Protein AF-A0A349XQ73-F1 (afdb_monomer_lite)

Sequence (91 aa):
FQFITLAGFHQLNYGMFELARGYRDRQMAAYSELQEAEFAAEANGYTATKHQREVGTGYFDAVSLAISGGASSTTAMKESTEHDQFRPAAE

Structure (mmCIF, N/CA/C/O backbone):
data_AF-A0A349XQ73-F1
#
_entry.id   AF-A0A349XQ73-F1
#
loop_
_atom_site.group_PDB
_atom_site.id
_atom_site.type_symbol
_atom_site.label_atom_id
_atom_site.label_alt_id
_atom_site.label_comp_id
_atom_site.label_asym_id
_atom_site.label_entity_id
_atom_site.label_seq_id
_atom_site.pdbx_PDB_ins_code
_atom_site.Cartn_x
_atom_site.Cartn_y
_atom_site.Cartn_z
_atom_site.occupancy
_atom_site.B_iso_or_equiv
_atom_site.auth_seq_id
_atom_site.auth_comp_id
_atom_site.auth_asym_id
_atom_site.auth_atom_id
_atom_site.pdbx_PDB_model_num
ATOM 1 N N . PHE A 1 1 ? 28.438 -6.763 11.383 1.00 87.88 1 PHE A N 1
ATOM 2 C CA . PHE A 1 1 ? 27.218 -6.129 10.850 1.00 87.88 1 PHE A CA 1
ATOM 3 C C . PHE A 1 1 ? 27.512 -5.679 9.428 1.00 87.88 1 PHE A C 1
ATOM 5 O O . PHE A 1 1 ? 28.535 -5.037 9.229 1.00 87.88 1 PHE A O 1
ATOM 12 N N . GLN A 1 2 ? 26.696 -6.076 8.454 1.00 96.75 2 GLN A N 1
ATOM 13 C CA . GLN A 1 2 ? 26.812 -5.658 7.052 1.00 96.75 2 GLN A CA 1
ATOM 14 C C . GLN A 1 2 ? 25.443 -5.140 6.604 1.00 96.75 2 GLN A C 1
ATOM 16 O O . GLN A 1 2 ? 24.427 -5.702 7.008 1.00 96.75 2 GLN A O 1
ATOM 21 N N . PHE A 1 3 ? 25.415 -4.070 5.813 1.00 98.19 3 PHE A N 1
ATOM 22 C CA . PHE A 1 3 ? 24.184 -3.437 5.344 1.00 98.19 3 PHE A CA 1
ATOM 23 C C . PHE A 1 3 ? 24.424 -2.728 4.011 1.00 98.19 3 PHE A C 1
ATOM 25 O O . PHE A 1 3 ? 25.532 -2.274 3.728 1.00 98.19 3 PHE A O 1
ATOM 32 N N . ILE A 1 4 ? 23.374 -2.622 3.200 1.00 98.31 4 ILE A N 1
ATOM 33 C CA . ILE A 1 4 ? 23.399 -1.892 1.932 1.00 98.31 4 ILE A CA 1
ATOM 34 C C . ILE A 1 4 ? 22.842 -0.495 2.201 1.00 98.31 4 ILE A C 1
ATOM 36 O O . ILE A 1 4 ? 21.646 -0.335 2.430 1.00 98.31 4 ILE A O 1
ATOM 40 N N . THR A 1 5 ? 23.706 0.517 2.179 1.00 98.12 5 THR A N 1
ATOM 41 C CA . THR A 1 5 ? 23.358 1.906 2.533 1.00 98.12 5 THR A CA 1
ATOM 42 C C . THR A 1 5 ? 22.232 2.481 1.677 1.00 98.12 5 THR A C 1
ATOM 44 O O . THR A 1 5 ? 21.356 3.164 2.196 1.00 98.12 5 THR A O 1
ATOM 47 N N . LEU A 1 6 ? 22.248 2.206 0.370 1.00 98.44 6 LEU A N 1
ATOM 48 C CA . LEU A 1 6 ? 21.367 2.854 -0.608 1.00 98.44 6 LEU A CA 1
ATOM 49 C C . LEU A 1 6 ? 20.283 1.930 -1.183 1.00 98.44 6 LEU A C 1
ATOM 51 O O . LEU A 1 6 ? 19.690 2.261 -2.208 1.00 98.44 6 LEU A O 1
ATOM 55 N N . ALA A 1 7 ? 19.989 0.792 -0.542 1.00 98.69 7 ALA A N 1
ATOM 56 C CA . ALA A 1 7 ? 18.998 -0.165 -1.051 1.00 98.69 7 ALA A CA 1
ATOM 57 C C . ALA A 1 7 ? 17.626 0.487 -1.301 1.00 98.69 7 ALA A C 1
ATOM 59 O O . ALA A 1 7 ? 17.054 0.333 -2.379 1.00 98.69 7 ALA A O 1
ATOM 60 N N . GLY A 1 8 ? 17.141 1.289 -0.346 1.00 98.50 8 GLY A N 1
ATOM 61 C CA . GLY A 1 8 ? 15.873 2.010 -0.487 1.00 98.50 8 GLY A CA 1
ATOM 62 C C . GLY A 1 8 ? 15.880 3.031 -1.630 1.00 98.50 8 GLY A C 1
ATOM 63 O O . GLY A 1 8 ? 14.912 3.108 -2.380 1.00 98.50 8 GLY A O 1
ATOM 64 N N . PHE A 1 9 ? 16.985 3.767 -1.819 1.00 98.75 9 PHE A N 1
ATOM 65 C CA . PHE A 1 9 ? 17.113 4.735 -2.914 1.00 98.75 9 PHE A CA 1
ATOM 66 C C . PHE A 1 9 ? 17.040 4.043 -4.279 1.00 98.75 9 PHE A C 1
ATOM 68 O O . PHE A 1 9 ? 16.282 4.479 -5.145 1.00 98.75 9 PHE A O 1
ATOM 75 N N . HIS A 1 10 ? 17.789 2.952 -4.465 1.00 98.81 10 HIS A N 1
ATOM 76 C CA . HIS A 1 10 ? 17.795 2.223 -5.731 1.00 98.81 10 HIS A CA 1
ATOM 77 C C . HIS A 1 10 ? 16.440 1.573 -6.033 1.00 98.81 10 HIS A C 1
ATOM 79 O O . HIS A 1 10 ? 15.941 1.751 -7.142 1.00 98.81 10 HIS A O 1
ATOM 85 N N . GLN A 1 11 ? 15.813 0.894 -5.064 1.00 98.81 11 GLN A N 1
ATOM 86 C CA . GLN A 1 11 ? 14.524 0.226 -5.276 1.00 98.81 11 GLN A CA 1
ATOM 87 C C . GLN A 1 11 ? 13.402 1.222 -5.596 1.00 98.81 11 GLN A C 1
ATOM 89 O O . GLN A 1 11 ? 12.647 1.007 -6.544 1.00 98.81 11 GLN A O 1
ATOM 94 N N . LEU A 1 12 ? 13.310 2.322 -4.839 1.00 98.75 12 LEU A N 1
ATOM 95 C CA . LEU A 1 12 ? 12.270 3.334 -5.032 1.00 98.75 12 LEU A CA 1
ATOM 96 C C . LEU A 1 12 ? 12.393 4.002 -6.406 1.00 98.75 12 LEU A C 1
ATOM 98 O O . LEU A 1 12 ? 11.411 4.077 -7.143 1.00 98.75 12 LEU A O 1
ATOM 102 N N . ASN A 1 13 ? 13.595 4.464 -6.768 1.00 98.81 13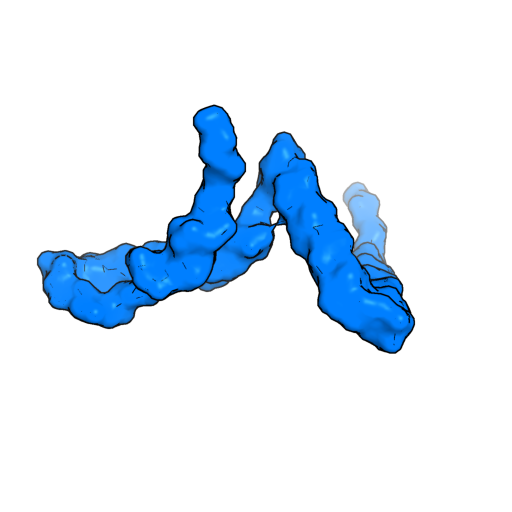 ASN A N 1
ATOM 103 C CA . ASN A 1 13 ? 13.796 5.184 -8.027 1.00 98.81 13 ASN A CA 1
ATOM 104 C C . ASN A 1 13 ? 13.667 4.263 -9.241 1.00 98.81 13 ASN A C 1
ATOM 106 O O . ASN A 1 13 ? 13.000 4.625 -10.207 1.00 98.81 13 ASN A O 1
ATOM 110 N N . TYR A 1 14 ? 14.282 3.078 -9.201 1.00 98.88 14 TYR A N 1
ATOM 111 C CA . TYR A 1 14 ? 14.238 2.151 -10.329 1.00 98.88 14 TYR A CA 1
ATOM 112 C C . TYR A 1 14 ? 12.823 1.611 -10.563 1.00 98.88 14 TYR A C 1
ATOM 114 O O . TYR A 1 14 ? 12.336 1.670 -11.690 1.00 98.88 14 TYR A O 1
ATOM 122 N N . GLY A 1 15 ? 12.132 1.168 -9.504 1.00 98.75 15 GLY A N 1
ATOM 123 C CA . GLY A 1 15 ? 10.763 0.660 -9.613 1.00 98.75 15 GLY A CA 1
ATOM 124 C C . GLY A 1 15 ? 9.797 1.699 -10.185 1.00 98.75 15 GLY A C 1
ATOM 125 O O . GLY A 1 15 ? 9.050 1.404 -11.116 1.00 98.75 15 GLY A O 1
ATOM 126 N N . MET A 1 16 ? 9.863 2.944 -9.699 1.00 98.88 16 MET A N 1
ATOM 127 C CA . MET A 1 16 ? 9.016 4.023 -10.213 1.00 98.88 16 MET A CA 1
ATOM 128 C C . MET A 1 16 ? 9.380 4.423 -11.650 1.00 98.88 16 MET A C 1
ATOM 130 O O . MET A 1 16 ? 8.486 4.703 -12.446 1.00 98.88 16 MET A O 1
ATOM 134 N N . PHE A 1 17 ? 10.669 4.434 -12.011 1.00 98.88 17 PHE A N 1
ATOM 135 C CA . PHE A 1 17 ? 11.098 4.725 -13.382 1.00 98.88 17 PHE A CA 1
ATOM 136 C C . PHE A 1 17 ? 10.551 3.692 -14.373 1.00 98.88 17 PHE A C 1
ATOM 138 O O . PHE A 1 17 ? 10.003 4.068 -15.409 1.00 98.88 17 PHE A O 1
ATOM 145 N N . GLU A 1 18 ? 10.658 2.404 -14.044 1.00 98.88 18 GLU A N 1
ATOM 146 C CA . GLU A 1 18 ? 10.142 1.317 -14.878 1.00 98.88 18 GLU A CA 1
ATOM 147 C C . GLU A 1 18 ? 8.615 1.365 -14.996 1.00 98.88 18 GLU A C 1
ATOM 149 O O . GLU A 1 18 ? 8.091 1.273 -16.110 1.00 98.88 18 GLU A O 1
ATOM 154 N N . LEU A 1 19 ? 7.907 1.616 -13.888 1.00 98.81 19 LEU A N 1
ATOM 155 C CA . LEU A 1 19 ? 6.457 1.807 -13.900 1.00 98.81 19 LEU A CA 1
ATOM 156 C C . LEU A 1 19 ? 6.055 3.003 -14.772 1.00 98.81 19 LEU A C 1
ATOM 158 O O . LEU A 1 19 ? 5.203 2.861 -15.644 1.00 98.81 19 LEU A O 1
ATOM 162 N N . ALA A 1 20 ? 6.683 4.169 -14.597 1.00 98.88 20 ALA A N 1
ATOM 163 C CA . ALA A 1 20 ? 6.382 5.369 -15.380 1.00 98.88 20 ALA A CA 1
ATOM 164 C C . ALA A 1 20 ? 6.688 5.178 -16.874 1.00 98.88 20 ALA A C 1
ATOM 166 O O . ALA A 1 20 ? 5.925 5.628 -17.732 1.00 98.88 20 ALA A O 1
ATOM 167 N N . ARG A 1 21 ? 7.783 4.478 -17.195 1.00 98.81 21 ARG A N 1
ATOM 168 C CA . ARG A 1 21 ? 8.152 4.115 -18.567 1.00 98.81 21 ARG A CA 1
ATOM 169 C C . ARG A 1 21 ? 7.094 3.212 -19.200 1.00 98.81 21 ARG A C 1
ATOM 171 O O . ARG A 1 21 ? 6.623 3.523 -20.289 1.00 98.81 21 ARG A O 1
ATOM 178 N N . GLY A 1 22 ? 6.690 2.147 -18.508 1.00 98.81 22 GLY A N 1
ATOM 179 C CA . GLY A 1 22 ? 5.630 1.250 -18.968 1.00 98.81 22 GLY A CA 1
ATOM 180 C C . GLY A 1 22 ? 4.282 1.959 -19.095 1.00 98.81 22 GLY A C 1
ATOM 181 O O . GLY A 1 22 ? 3.581 1.773 -20.087 1.00 98.81 22 GLY A O 1
ATOM 182 N N . TYR A 1 23 ? 3.944 2.823 -18.139 1.00 98.75 23 TYR A N 1
ATOM 183 C CA . TYR A 1 23 ? 2.690 3.572 -18.126 1.00 98.75 23 TYR A CA 1
ATOM 184 C C . TYR A 1 23 ? 2.607 4.590 -19.270 1.00 98.75 23 TYR A C 1
ATOM 186 O O . TYR A 1 23 ? 1.558 4.726 -19.898 1.00 98.75 23 TYR A O 1
ATOM 194 N N . ARG A 1 24 ? 3.714 5.260 -19.616 1.00 98.69 24 ARG A N 1
ATOM 195 C CA . ARG A 1 24 ? 3.782 6.104 -20.819 1.00 98.69 24 ARG A CA 1
ATOM 196 C C . ARG A 1 24 ? 3.394 5.312 -22.072 1.00 98.69 24 ARG A C 1
ATOM 198 O O . ARG A 1 24 ? 2.627 5.818 -22.886 1.00 98.69 24 ARG A O 1
ATOM 205 N N . ASP A 1 25 ? 3.895 4.085 -22.205 1.00 98.75 25 ASP A N 1
ATOM 206 C CA . ASP A 1 25 ? 3.764 3.293 -23.432 1.00 98.75 25 ASP A CA 1
ATOM 207 C C . ASP A 1 25 ? 2.437 2.515 -23.508 1.00 98.75 25 ASP A C 1
ATOM 209 O O . ASP A 1 25 ? 1.843 2.418 -24.580 1.00 98.75 25 ASP A O 1
ATOM 213 N N . ARG A 1 26 ? 1.961 1.962 -22.383 1.00 98.75 26 ARG A N 1
ATOM 214 C CA . ARG A 1 26 ? 0.838 1.000 -22.320 1.00 98.75 26 ARG A CA 1
ATOM 215 C C . ARG A 1 26 ? -0.201 1.312 -21.234 1.00 98.75 26 ARG A C 1
ATOM 217 O O . ARG A 1 26 ? -1.103 0.511 -20.992 1.00 98.75 26 ARG A O 1
ATOM 224 N N . GLN A 1 27 ? -0.068 2.461 -20.571 1.00 98.62 27 GLN A N 1
ATOM 225 C CA . GLN A 1 27 ? -1.014 2.996 -19.590 1.00 98.62 27 GLN A CA 1
ATOM 226 C C . GLN A 1 27 ? -1.411 1.945 -18.541 1.00 98.62 27 GLN A C 1
ATOM 228 O O . GLN A 1 27 ? -0.544 1.360 -17.888 1.00 98.62 27 GLN A O 1
ATOM 233 N N . MET A 1 28 ? -2.711 1.681 -18.388 1.00 98.62 28 MET A N 1
ATOM 234 C CA . MET A 1 28 ? -3.242 0.781 -17.365 1.00 98.62 28 MET A CA 1
ATOM 235 C C . MET A 1 28 ? -2.738 -0.656 -17.480 1.00 98.62 28 MET A C 1
ATOM 237 O O . MET A 1 28 ? -2.692 -1.332 -16.460 1.00 98.62 28 MET A O 1
ATOM 241 N N . ALA A 1 29 ? -2.300 -1.122 -18.656 1.00 98.69 29 ALA A N 1
ATOM 242 C CA . ALA A 1 29 ? -1.719 -2.459 -18.770 1.00 98.69 29 ALA A CA 1
ATOM 243 C C . ALA A 1 29 ? -0.432 -2.590 -17.935 1.00 98.69 29 ALA A C 1
ATOM 245 O O . ALA A 1 29 ? -0.238 -3.598 -17.266 1.00 98.69 29 ALA A O 1
ATOM 246 N N . ALA A 1 30 ? 0.408 -1.548 -17.900 1.00 98.81 30 ALA A N 1
ATOM 247 C CA . ALA A 1 30 ? 1.621 -1.548 -17.083 1.00 98.81 30 ALA A CA 1
ATOM 248 C C . ALA A 1 30 ? 1.315 -1.505 -15.576 1.00 98.81 30 ALA A C 1
ATOM 250 O O . ALA A 1 30 ? 2.024 -2.114 -14.783 1.00 98.81 30 ALA A O 1
ATOM 251 N N . TYR A 1 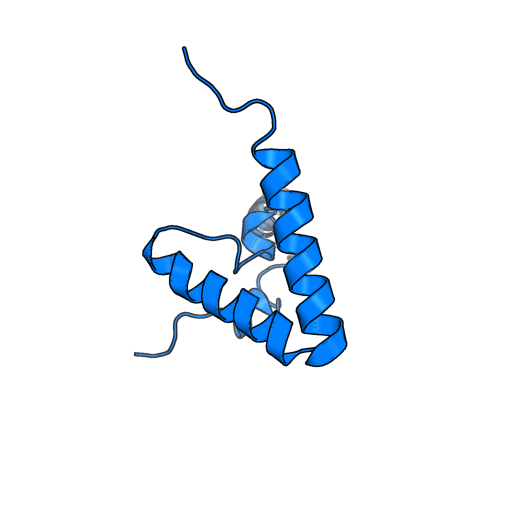31 ? 0.251 -0.803 -15.173 1.00 98.69 31 TYR A N 1
ATOM 252 C CA . TYR A 1 31 ? -0.177 -0.793 -13.772 1.00 98.69 31 TYR A CA 1
ATOM 253 C C . TYR A 1 31 ? -0.826 -2.123 -13.362 1.00 98.69 31 TYR A C 1
ATOM 255 O O . TYR A 1 31 ? -0.560 -2.625 -12.276 1.00 98.69 31 TYR A O 1
ATOM 263 N N . SER A 1 32 ? -1.624 -2.731 -14.244 1.00 98.62 32 SER A N 1
ATOM 264 C CA . SER A 1 32 ? -2.224 -4.048 -14.004 1.00 98.62 32 SER A CA 1
ATOM 265 C C . SER A 1 32 ? -1.154 -5.122 -13.812 1.00 98.62 32 SER A C 1
ATOM 267 O O . SER A 1 32 ? -1.304 -5.959 -12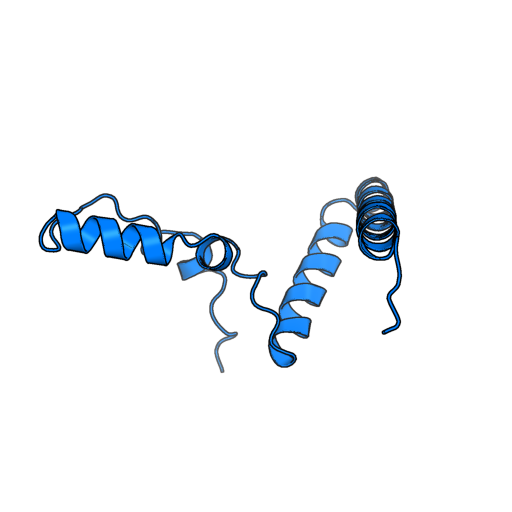.939 1.00 98.62 32 SER A O 1
ATOM 269 N N . GLU A 1 33 ? -0.048 -5.078 -14.562 1.00 98.75 33 GLU A N 1
ATOM 270 C CA . GLU A 1 33 ? 1.091 -5.984 -14.350 1.00 98.75 33 GLU A CA 1
ATOM 271 C C . GLU A 1 33 ? 1.701 -5.853 -12.948 1.00 98.75 33 GLU A C 1
ATOM 273 O O . GLU A 1 33 ? 2.048 -6.863 -12.337 1.00 98.75 33 GLU A O 1
ATOM 278 N N . LEU A 1 34 ? 1.812 -4.626 -12.422 1.00 98.75 34 LEU A N 1
ATOM 279 C CA . LEU A 1 34 ? 2.247 -4.396 -11.043 1.00 98.75 34 LEU 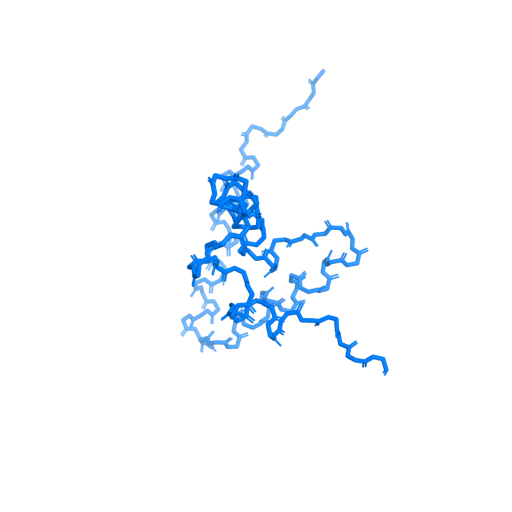A CA 1
ATOM 280 C C . LEU A 1 34 ? 1.246 -4.996 -10.047 1.00 98.75 34 LEU A C 1
ATOM 282 O O . LEU A 1 34 ? 1.659 -5.720 -9.149 1.00 98.75 34 LEU A O 1
ATOM 286 N N . GLN A 1 35 ? -0.050 -4.746 -10.235 1.00 98.62 35 GLN A N 1
ATOM 287 C CA . GLN A 1 35 ? -1.095 -5.260 -9.348 1.00 98.62 35 GLN A CA 1
ATOM 288 C C . GLN A 1 35 ? -1.169 -6.800 -9.353 1.00 98.62 35 GLN A C 1
ATOM 290 O O . GLN A 1 35 ? -1.290 -7.418 -8.299 1.00 98.62 35 GLN A O 1
ATOM 295 N N . GLU A 1 36 ? -1.030 -7.443 -10.515 1.00 98.44 36 GLU A N 1
ATOM 296 C CA . GLU A 1 36 ? -0.953 -8.908 -10.619 1.00 98.44 36 GLU A CA 1
ATOM 297 C C . GLU A 1 36 ? 0.291 -9.463 -9.912 1.00 98.44 36 GLU A C 1
ATOM 299 O O . GLU A 1 36 ? 0.229 -10.500 -9.250 1.00 98.44 36 GLU A O 1
ATOM 304 N N . ALA A 1 37 ? 1.423 -8.756 -9.992 1.00 98.56 37 ALA A N 1
ATOM 305 C CA . ALA A 1 37 ? 2.616 -9.125 -9.240 1.00 98.56 37 ALA A CA 1
ATOM 306 C C . ALA A 1 37 ? 2.410 -8.988 -7.718 1.00 98.56 37 ALA A C 1
ATOM 308 O O . ALA A 1 37 ? 2.898 -9.836 -6.968 1.00 98.56 37 ALA A O 1
ATOM 309 N N . GLU A 1 38 ? 1.670 -7.973 -7.254 1.00 98.62 38 GLU A N 1
ATOM 310 C CA . GLU A 1 38 ? 1.282 -7.820 -5.844 1.00 98.62 38 GLU A CA 1
ATOM 311 C C . GLU A 1 38 ? 0.386 -8.977 -5.376 1.00 98.62 38 GLU A C 1
ATOM 313 O O . GLU A 1 38 ? 0.670 -9.582 -4.339 1.00 98.62 38 GLU A O 1
ATOM 318 N N . PHE A 1 39 ? -0.628 -9.359 -6.163 1.00 98.06 39 PHE A N 1
ATOM 319 C CA . PHE A 1 39 ? -1.458 -10.534 -5.873 1.00 98.06 39 PHE A CA 1
ATOM 320 C C . PHE A 1 39 ? -0.633 -11.825 -5.822 1.00 98.06 39 PHE A C 1
ATOM 322 O O . PHE A 1 39 ? -0.754 -12.604 -4.876 1.00 98.06 39 PHE A O 1
ATOM 329 N N . ALA A 1 40 ? 0.256 -12.044 -6.793 1.00 97.44 40 ALA A N 1
ATOM 330 C CA . ALA A 1 40 ? 1.127 -13.218 -6.815 1.00 97.44 40 ALA A CA 1
ATOM 331 C C . ALA A 1 40 ? 2.081 -13.267 -5.605 1.00 97.44 40 ALA A C 1
ATOM 333 O O . ALA A 1 40 ? 2.422 -14.348 -5.116 1.00 97.44 40 ALA A O 1
ATOM 334 N N . ALA A 1 41 ? 2.500 -12.108 -5.091 1.00 98.19 41 ALA A N 1
ATOM 335 C CA . ALA A 1 41 ? 3.347 -12.011 -3.910 1.00 98.19 41 ALA A CA 1
ATOM 336 C C . ALA A 1 41 ? 2.605 -12.310 -2.592 1.00 98.19 41 ALA A C 1
ATOM 338 O O . ALA A 1 41 ? 3.273 -12.602 -1.595 1.00 98.19 41 ALA A O 1
ATOM 339 N N . GLU A 1 42 ? 1.262 -12.306 -2.563 1.00 97.75 42 GLU A N 1
ATOM 340 C CA . GLU A 1 42 ? 0.486 -12.644 -1.356 1.00 97.75 42 GLU A CA 1
ATOM 341 C C . GLU A 1 42 ? 0.800 -14.065 -0.855 1.00 97.75 42 GLU A C 1
ATOM 343 O O . GLU A 1 42 ? 0.908 -14.286 0.352 1.00 97.75 42 GLU A O 1
ATOM 348 N N . ALA A 1 43 ? 1.080 -15.011 -1.763 1.00 96.69 43 ALA A N 1
ATOM 349 C CA . ALA A 1 43 ? 1.509 -16.371 -1.415 1.00 96.69 43 ALA A CA 1
ATOM 350 C C . ALA A 1 43 ? 2.835 -16.414 -0.623 1.00 96.69 43 ALA A C 1
ATOM 352 O O . ALA A 1 43 ? 3.105 -17.382 0.087 1.00 96.69 43 ALA A O 1
ATOM 353 N N . ASN A 1 44 ? 3.644 -15.354 -0.714 1.00 97.69 44 ASN A N 1
ATOM 354 C CA . ASN A 1 44 ? 4.899 -15.187 0.020 1.00 97.69 44 ASN A CA 1
ATOM 355 C C . ASN A 1 44 ? 4.750 -14.288 1.262 1.00 97.69 44 ASN A C 1
ATOM 357 O O . ASN A 1 44 ? 5.749 -13.934 1.887 1.00 97.69 44 ASN A O 1
ATOM 361 N N . GLY A 1 45 ? 3.521 -13.903 1.621 1.00 97.06 45 GLY A N 1
ATOM 362 C CA . GLY A 1 45 ? 3.225 -13.071 2.786 1.00 97.06 45 GLY A CA 1
ATOM 363 C C . GLY A 1 45 ? 3.186 -11.563 2.521 1.00 97.06 45 GLY A C 1
ATOM 364 O O . GLY A 1 45 ? 3.164 -10.798 3.483 1.00 97.06 45 GLY A O 1
ATOM 365 N N . TYR A 1 46 ? 3.174 -11.112 1.260 1.00 98.25 46 TYR A N 1
ATOM 366 C CA . TYR A 1 46 ? 2.890 -9.707 0.942 1.00 98.25 46 TYR A CA 1
ATOM 367 C C . TYR A 1 46 ? 1.422 -9.370 1.246 1.00 98.25 46 TYR A C 1
ATOM 369 O O . TYR A 1 46 ? 0.536 -10.171 0.964 1.00 98.25 46 TYR A O 1
ATOM 377 N N . THR A 1 47 ? 1.145 -8.200 1.827 1.00 98.06 47 THR A N 1
ATOM 378 C CA . THR A 1 47 ? -0.223 -7.830 2.251 1.00 98.06 47 THR A CA 1
ATOM 379 C C . THR A 1 47 ? -0.716 -6.494 1.714 1.00 98.06 47 THR A C 1
ATOM 381 O O . THR A 1 47 ? -1.918 -6.230 1.767 1.00 98.06 47 THR A O 1
ATOM 384 N N . ALA A 1 48 ? 0.177 -5.661 1.176 1.00 98.44 48 ALA A N 1
ATOM 385 C CA . ALA A 1 48 ? -0.141 -4.273 0.863 1.00 98.44 48 ALA A CA 1
ATOM 386 C C . ALA A 1 48 ? -1.010 -4.086 -0.393 1.00 98.44 48 ALA A C 1
ATOM 388 O O . ALA A 1 48 ? -1.499 -2.980 -0.612 1.00 98.44 48 ALA A O 1
ATOM 389 N N . THR A 1 49 ? -1.312 -5.156 -1.142 1.00 98.19 49 THR A N 1
ATOM 390 C CA . THR A 1 49 ? -2.369 -5.150 -2.170 1.00 98.19 49 THR A CA 1
ATOM 391 C C . THR A 1 49 ? -3.701 -4.662 -1.584 1.00 98.19 49 THR A C 1
ATOM 393 O O . THR A 1 49 ? -4.440 -3.915 -2.223 1.00 98.19 49 THR A O 1
ATOM 396 N N . LYS A 1 50 ? -3.972 -5.028 -0.320 1.00 98.12 50 LYS A N 1
ATOM 397 C CA . LYS A 1 50 ? -5.091 -4.542 0.504 1.00 98.12 50 LYS A CA 1
ATOM 398 C C . LYS A 1 50 ? -4.644 -3.311 1.299 1.00 98.12 50 LYS A C 1
ATOM 400 O O . LYS A 1 50 ? -4.417 -3.358 2.512 1.00 98.12 50 LYS A O 1
ATOM 405 N N . HIS A 1 51 ? -4.430 -2.220 0.572 1.00 98.38 51 HIS A N 1
ATOM 406 C CA . HIS A 1 51 ? -3.793 -1.010 1.079 1.00 98.38 51 HIS A CA 1
ATOM 407 C C . HIS A 1 51 ? -4.609 -0.272 2.154 1.00 98.38 51 HIS A C 1
ATOM 409 O O . HIS A 1 51 ? -3.998 0.379 2.998 1.00 98.38 51 HIS A O 1
ATOM 415 N N . GLN A 1 52 ? -5.945 -0.380 2.191 1.00 98.44 52 GLN A N 1
ATOM 416 C CA . GLN A 1 52 ? -6.774 0.217 3.252 1.00 98.44 52 GLN A CA 1
ATOM 417 C C . GLN A 1 52 ? -6.484 -0.458 4.596 1.00 98.44 52 GLN A C 1
ATOM 419 O O . GLN A 1 52 ? -6.208 0.209 5.597 1.00 98.44 52 GLN A O 1
ATOM 424 N N . ARG A 1 53 ? -6.474 -1.795 4.629 1.00 97.94 53 ARG A N 1
ATOM 425 C CA . ARG A 1 53 ? -6.029 -2.548 5.807 1.00 97.94 53 ARG A CA 1
ATOM 426 C C . ARG A 1 53 ? -4.589 -2.198 6.182 1.00 97.94 53 ARG A C 1
ATOM 428 O O . ARG A 1 53 ? -4.321 -1.998 7.365 1.00 97.94 53 ARG A O 1
ATOM 435 N N . GLU A 1 54 ? -3.683 -2.150 5.207 1.00 98.50 54 GLU A N 1
ATOM 436 C CA . GLU A 1 54 ? -2.247 -1.950 5.441 1.00 98.50 54 GLU A CA 1
ATOM 437 C C . GLU A 1 54 ? -1.948 -0.625 6.161 1.00 98.50 54 GLU A C 1
ATOM 439 O O . GLU A 1 54 ? -1.111 -0.581 7.061 1.00 98.50 54 GLU A O 1
ATOM 444 N N . VAL A 1 55 ? -2.687 0.442 5.833 1.00 98.44 55 VAL A N 1
ATOM 445 C CA . VAL A 1 55 ? -2.556 1.754 6.496 1.00 98.44 55 VAL A CA 1
ATOM 446 C C . VAL A 1 55 ? -3.388 1.888 7.777 1.00 98.44 55 VAL A C 1
ATOM 448 O O . VAL A 1 55 ? -3.421 2.954 8.391 1.00 98.44 55 VAL A O 1
ATOM 451 N N . GLY A 1 56 ? -4.036 0.809 8.221 1.00 98.44 56 GLY A N 1
ATOM 452 C CA . GLY A 1 56 ? -4.713 0.744 9.512 1.00 98.44 56 GLY A CA 1
ATOM 453 C C . GLY A 1 56 ? -6.168 1.211 9.512 1.00 98.44 56 GLY A C 1
ATOM 454 O O . GLY A 1 56 ? -6.700 1.471 10.591 1.00 98.44 56 GLY A O 1
ATOM 455 N N . THR A 1 57 ? -6.855 1.279 8.368 1.00 98.56 57 THR A N 1
ATOM 456 C CA . THR A 1 57 ? -8.271 1.696 8.324 1.00 98.56 57 THR A CA 1
ATOM 457 C C . THR A 1 57 ? -9.141 0.850 9.267 1.00 98.56 57 THR A C 1
ATOM 459 O O . THR A 1 57 ? -9.882 1.393 10.083 1.00 98.56 57 THR A O 1
ATOM 462 N N . GLY A 1 58 ? -8.961 -0.477 9.279 1.00 98.12 58 GLY A N 1
ATOM 463 C CA . GLY A 1 58 ? -9.671 -1.364 10.213 1.00 98.12 58 GLY A CA 1
ATOM 464 C C . GLY A 1 58 ? -9.326 -1.138 11.695 1.00 98.12 58 GLY A C 1
ATOM 465 O O . GLY A 1 58 ? -10.175 -1.332 12.565 1.00 98.12 58 GLY A O 1
ATOM 466 N N . TYR A 1 59 ? -8.107 -0.683 11.999 1.00 98.75 59 TYR A N 1
ATOM 467 C CA . TYR A 1 59 ? -7.727 -0.307 13.364 1.00 98.75 59 TYR A CA 1
ATOM 468 C C . TYR A 1 59 ? -8.500 0.937 13.818 1.00 98.75 59 TYR A C 1
ATOM 470 O O . TYR A 1 59 ? -9.068 0.951 14.910 1.00 98.75 59 TYR A O 1
ATOM 478 N N . PHE A 1 60 ? -8.585 1.963 12.969 1.00 98.75 60 PHE A N 1
ATOM 479 C CA . PHE A 1 60 ? -9.331 3.180 13.294 1.00 98.75 60 PHE A CA 1
ATOM 480 C C . PHE A 1 60 ? -10.854 2.976 13.298 1.00 98.75 60 PHE A C 1
ATOM 482 O O . PHE A 1 60 ? -11.547 3.627 14.086 1.00 98.75 60 PHE A O 1
ATOM 489 N N . ASP A 1 61 ? -11.379 2.018 12.532 1.00 98.62 61 ASP A N 1
ATOM 490 C CA . ASP A 1 61 ? -12.765 1.562 12.682 1.00 98.62 61 ASP A CA 1
ATOM 491 C C . ASP A 1 61 ? -13.007 0.939 14.064 1.00 98.62 61 ASP A C 1
ATOM 493 O O . ASP A 1 61 ? -13.990 1.273 14.726 1.00 98.62 61 ASP A O 1
ATOM 497 N N . ALA A 1 62 ? -12.092 0.094 14.554 1.00 98.62 62 ALA A N 1
ATOM 498 C CA . ALA A 1 62 ? -12.205 -0.496 15.889 1.00 98.62 62 ALA A CA 1
ATOM 499 C C . ALA A 1 62 ? -12.156 0.569 16.999 1.00 98.62 62 ALA A C 1
ATOM 501 O O . ALA A 1 62 ? -12.932 0.501 17.953 1.00 98.62 62 ALA A O 1
ATOM 502 N N . VAL A 1 63 ? -11.303 1.590 16.851 1.00 98.69 63 VAL A N 1
ATOM 503 C CA . VAL A 1 63 ? -11.277 2.757 17.749 1.00 98.69 63 VAL A CA 1
ATOM 504 C C . VAL A 1 63 ? -12.617 3.500 17.718 1.00 98.69 63 VAL A C 1
ATOM 506 O O . VAL A 1 63 ? -13.188 3.784 18.770 1.00 98.69 63 VAL A O 1
ATOM 509 N N . SER A 1 64 ? -13.159 3.767 16.528 1.00 98.69 64 SER A N 1
ATOM 510 C CA . SER A 1 64 ? -14.451 4.450 16.356 1.00 98.69 64 SER A CA 1
ATOM 511 C C . SER A 1 64 ? -15.605 3.674 16.997 1.00 98.69 64 SER A C 1
ATOM 513 O O . SER A 1 64 ? -16.475 4.255 17.655 1.00 98.69 64 SER A O 1
ATOM 515 N N . LEU A 1 65 ? -15.605 2.348 16.859 1.00 98.56 65 LEU A N 1
ATOM 516 C CA . LEU A 1 65 ? -16.594 1.473 17.485 1.00 98.56 65 LEU A CA 1
ATOM 517 C C . LEU A 1 65 ? -16.441 1.441 19.009 1.00 98.56 65 LEU A C 1
ATOM 519 O O . LEU A 1 65 ? -17.446 1.536 19.709 1.00 98.56 65 LEU A O 1
ATOM 523 N N . ALA A 1 66 ? -15.215 1.386 19.535 1.00 98.62 66 ALA A N 1
ATOM 524 C CA . ALA A 1 66 ? -14.974 1.438 20.976 1.00 98.62 66 ALA A CA 1
ATOM 525 C C . ALA A 1 66 ? -15.483 2.751 21.600 1.00 98.62 66 ALA A C 1
ATOM 527 O O . ALA A 1 66 ? -16.146 2.721 22.634 1.00 98.62 66 ALA A O 1
ATOM 528 N N . ILE A 1 67 ? -15.233 3.895 20.948 1.00 98.50 67 ILE A N 1
ATOM 529 C CA . ILE A 1 67 ? -15.686 5.222 21.404 1.00 98.50 67 ILE A CA 1
ATOM 530 C C . ILE A 1 67 ? -17.215 5.336 21.374 1.00 98.50 67 ILE A C 1
ATOM 532 O O . ILE A 1 67 ? -17.820 5.878 22.295 1.00 98.50 67 ILE A O 1
ATOM 536 N N . SER A 1 68 ? -17.844 4.834 20.312 1.00 98.44 68 SER A N 1
ATOM 537 C CA . SER A 1 68 ? -19.291 4.966 20.094 1.00 98.44 68 SER A CA 1
ATOM 538 C C . SER A 1 68 ? -20.134 3.893 20.789 1.00 98.44 68 SER A C 1
ATOM 540 O O . SER A 1 68 ? -21.350 3.872 20.604 1.00 98.44 68 SER A O 1
ATOM 542 N N . GLY A 1 69 ? -19.524 2.965 21.536 1.00 98.12 69 GLY A N 1
ATOM 543 C CA . GLY A 1 69 ? -20.233 1.799 22.072 1.00 98.12 69 GLY A CA 1
ATOM 544 C C . GLY A 1 69 ? -20.821 0.901 20.973 1.00 98.12 69 GLY A C 1
ATOM 545 O O . GLY A 1 69 ? -21.861 0.281 21.172 1.00 98.12 69 GLY A O 1
ATOM 546 N N . GLY A 1 70 ? -20.185 0.866 19.799 1.00 97.12 70 GLY A N 1
ATOM 547 C CA . GLY A 1 70 ? -20.607 0.084 18.636 1.00 97.12 70 GLY A CA 1
ATOM 548 C C . GLY A 1 70 ? -21.653 0.750 17.737 1.00 97.12 70 GLY A C 1
ATOM 549 O O . GLY A 1 70 ? -22.102 0.121 16.784 1.00 97.12 70 GLY A O 1
ATOM 550 N N . ALA A 1 71 ? -22.046 1.998 18.007 1.00 97.50 71 ALA A N 1
ATOM 551 C CA . ALA A 1 71 ? -23.139 2.674 17.300 1.00 97.50 71 ALA A CA 1
ATOM 552 C C . ALA A 1 71 ? -22.695 3.595 16.145 1.00 97.50 71 ALA A C 1
ATOM 554 O O . ALA A 1 71 ? -23.532 4.281 15.558 1.00 97.50 71 ALA A O 1
ATOM 555 N N . SER A 1 72 ? -21.397 3.657 15.823 1.00 97.31 72 SER A N 1
ATOM 556 C CA . SER A 1 72 ? -20.908 4.483 14.711 1.00 97.31 72 SER A CA 1
ATOM 557 C C . SER A 1 72 ? -21.514 4.042 13.373 1.00 97.31 72 SER A C 1
ATOM 559 O O . SER A 1 72 ? -21.451 2.870 13.008 1.00 97.31 72 SER A O 1
ATOM 561 N N . SER A 1 73 ? -22.070 4.999 12.627 1.00 97.25 73 SER A N 1
ATOM 562 C CA . SER A 1 73 ? -22.630 4.809 11.282 1.00 97.25 73 SER A CA 1
ATOM 563 C C . SER A 1 73 ? -21.666 5.202 10.157 1.00 97.25 73 SER A C 1
ATOM 565 O O . SER A 1 73 ? -22.062 5.218 8.996 1.00 97.25 73 SER A O 1
ATOM 567 N N . THR A 1 74 ? -20.423 5.556 10.490 1.00 97.94 74 THR A N 1
ATOM 568 C CA . THR A 1 74 ? -19.441 6.121 9.549 1.00 97.94 74 THR A CA 1
ATOM 569 C C . THR A 1 74 ? -18.093 5.400 9.619 1.00 97.94 74 THR A C 1
ATOM 571 O O . THR A 1 74 ? -17.050 6.035 9.469 1.00 97.94 74 THR A O 1
ATOM 574 N N . THR A 1 75 ? -18.092 4.095 9.909 1.00 98.38 75 THR A N 1
ATOM 575 C CA . THR A 1 75 ? -16.889 3.260 9.762 1.00 98.38 75 THR A CA 1
ATOM 576 C C . THR A 1 75 ? -16.559 3.069 8.281 1.00 98.38 75 THR A C 1
ATOM 578 O O . THR A 1 75 ? -17.440 3.127 7.424 1.00 98.38 75 THR A O 1
ATOM 581 N N . ALA A 1 76 ? -15.284 2.878 7.963 1.00 98.31 76 ALA A N 1
ATOM 582 C CA . ALA A 1 76 ? -14.776 2.971 6.600 1.00 98.31 76 ALA A CA 1
ATOM 583 C C . ALA A 1 76 ? -14.707 1.623 5.865 1.00 98.31 76 ALA A C 1
ATOM 585 O O . ALA A 1 76 ? -14.998 1.560 4.673 1.00 98.31 76 ALA A O 1
ATOM 586 N N . MET A 1 77 ? -14.326 0.532 6.538 1.00 97.31 77 MET A N 1
ATOM 587 C CA . MET A 1 77 ? -13.977 -0.719 5.851 1.00 97.31 77 MET A CA 1
ATOM 588 C C . MET A 1 77 ? -15.173 -1.438 5.227 1.00 97.31 77 MET A C 1
ATOM 590 O O . MET A 1 77 ? -15.039 -2.009 4.145 1.00 97.31 77 MET A O 1
ATOM 594 N N . LYS A 1 78 ? -16.329 -1.441 5.903 1.00 95.50 78 LYS A N 1
ATOM 595 C CA . LYS A 1 78 ? -17.474 -2.307 5.564 1.00 95.50 78 LYS A CA 1
ATOM 596 C C . LYS A 1 78 ? -18.016 -2.082 4.147 1.00 95.50 78 LYS A C 1
ATOM 598 O O . LYS A 1 78 ? -18.460 -3.036 3.523 1.00 95.50 78 LYS A O 1
ATOM 603 N N . GLU A 1 79 ? -17.997 -0.842 3.670 1.00 96.31 79 GLU A N 1
ATOM 604 C CA . GLU A 1 79 ? -18.533 -0.438 2.359 1.00 96.31 79 GLU A CA 1
ATOM 605 C C . GLU A 1 79 ? -17.411 0.025 1.408 1.00 96.31 79 GLU A C 1
ATOM 607 O O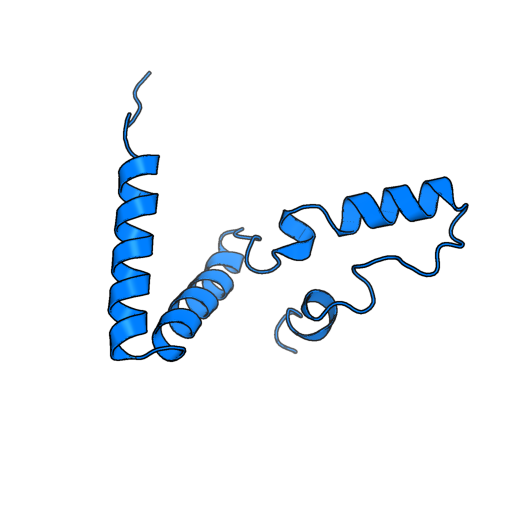 . GLU A 1 79 ? -17.636 0.787 0.470 1.00 96.31 79 GLU A O 1
ATOM 612 N N . SER A 1 80 ? -16.170 -0.400 1.672 1.00 98.19 80 SER A N 1
ATOM 613 C CA . SER A 1 80 ? -15.010 -0.064 0.845 1.00 98.19 80 SER A CA 1
ATOM 614 C C . SER A 1 80 ? -14.902 -0.966 -0.388 1.00 98.19 80 SER A C 1
ATOM 616 O O . SER A 1 80 ? -15.241 -2.149 -0.351 1.00 98.19 80 SER A O 1
ATOM 618 N N . THR A 1 81 ? -1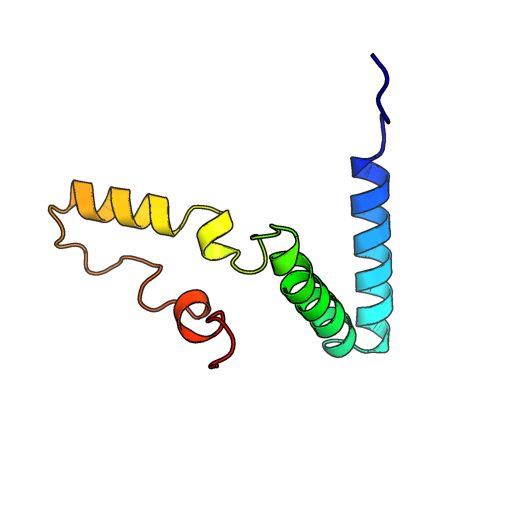4.320 -0.449 -1.474 1.00 97.81 81 THR A N 1
ATOM 619 C CA . THR A 1 81 ? -13.996 -1.276 -2.650 1.00 97.81 81 THR A CA 1
ATOM 620 C C . THR A 1 81 ? -12.999 -2.387 -2.324 1.00 97.81 81 THR A C 1
ATOM 622 O O . THR A 1 81 ? -13.041 -3.434 -2.961 1.00 97.81 81 THR A O 1
ATOM 625 N N . GLU A 1 82 ? -12.136 -2.204 -1.318 1.00 97.56 82 GLU A N 1
ATOM 626 C CA . GLU A 1 82 ? -11.242 -3.258 -0.831 1.00 97.56 82 GLU A CA 1
ATOM 627 C C . GLU A 1 82 ? -12.031 -4.463 -0.302 1.00 97.56 82 GLU A C 1
ATOM 629 O O . GLU A 1 82 ? -11.744 -5.598 -0.680 1.00 97.56 82 GLU A O 1
ATOM 634 N N . HIS A 1 83 ? -13.065 -4.222 0.511 1.00 95.50 83 HIS A N 1
ATOM 635 C CA . HIS A 1 83 ? -13.939 -5.282 1.015 1.00 95.50 83 HIS A CA 1
ATOM 636 C C . HIS A 1 83 ? -14.645 -6.039 -0.123 1.00 95.50 83 HIS A C 1
ATOM 638 O O . HIS A 1 83 ? -14.757 -7.268 -0.084 1.00 95.50 83 HIS A O 1
ATOM 644 N N . ASP A 1 84 ? -15.087 -5.319 -1.154 1.00 96.31 84 ASP A N 1
ATOM 645 C CA . ASP A 1 84 ? -15.916 -5.896 -2.211 1.00 96.31 84 ASP A CA 1
ATOM 646 C C . ASP A 1 84 ? -15.112 -6.559 -3.340 1.00 96.31 84 ASP A C 1
ATOM 648 O O . ASP A 1 84 ? -15.566 -7.557 -3.901 1.00 96.31 84 ASP A O 1
ATOM 652 N N . GLN A 1 85 ? -13.926 -6.039 -3.672 1.00 96.81 85 GLN A N 1
ATOM 653 C CA . GLN A 1 85 ? -13.178 -6.413 -4.884 1.00 96.81 85 GLN A CA 1
ATOM 654 C C . GLN A 1 85 ? -11.872 -7.171 -4.606 1.00 96.81 85 GLN A C 1
ATOM 656 O O . GLN A 1 85 ? -11.369 -7.835 -5.505 1.00 96.81 85 GLN A O 1
ATOM 661 N N . PHE A 1 86 ? -11.332 -7.130 -3.380 1.00 95.44 86 PHE A N 1
ATOM 662 C CA . PHE A 1 86 ? -10.055 -7.777 -3.023 1.00 95.44 86 PHE A CA 1
ATOM 663 C C . PHE A 1 86 ? -10.275 -9.048 -2.194 1.00 95.44 86 PHE A C 1
ATOM 665 O O . PHE A 1 86 ? -9.519 -9.380 -1.274 1.00 95.44 86 PHE A O 1
ATOM 672 N N . ARG A 1 87 ? -11.353 -9.767 -2.511 1.00 89.69 87 ARG A N 1
ATOM 673 C CA . ARG A 1 87 ? -11.676 -11.064 -1.915 1.00 89.69 87 ARG A CA 1
ATOM 674 C C . ARG A 1 87 ? -10.779 -12.140 -2.542 1.00 89.69 87 ARG A C 1
ATOM 676 O O . ARG A 1 87 ? -10.412 -11.993 -3.707 1.00 89.69 87 ARG A O 1
ATOM 683 N N . PRO A 1 88 ? -10.438 -13.222 -1.818 1.00 80.81 88 PRO A N 1
ATOM 684 C CA . PRO A 1 88 ? -9.816 -14.384 -2.445 1.00 80.81 88 PRO A CA 1
ATOM 685 C C . PRO A 1 88 ? -10.646 -14.804 -3.662 1.00 80.81 88 PRO A C 1
ATOM 687 O O . PRO A 1 88 ? -11.880 -14.756 -3.591 1.00 80.81 88 PRO A O 1
ATOM 690 N N . ALA A 1 89 ? -9.989 -15.185 -4.762 1.00 60.56 89 ALA A N 1
ATOM 691 C CA . ALA A 1 89 ? -10.691 -15.756 -5.907 1.00 60.56 89 ALA A CA 1
ATOM 692 C C . ALA A 1 89 ? -11.592 -16.891 -5.399 1.00 60.56 89 ALA A C 1
ATOM 694 O O . ALA A 1 89 ? -11.142 -17.710 -4.598 1.00 60.56 89 ALA A O 1
ATOM 695 N N . ALA A 1 90 ? -12.871 -16.876 -5.784 1.00 49.84 90 ALA A N 1
ATOM 696 C CA . ALA A 1 90 ? -13.803 -17.921 -5.386 1.00 49.84 90 ALA A CA 1
ATOM 697 C C . ALA A 1 90 ? -13.231 -19.280 -5.822 1.00 49.84 90 ALA A C 1
ATOM 699 O O . ALA A 1 90 ? -12.939 -19.453 -7.007 1.00 49.84 90 ALA A O 1
ATOM 700 N N . GLU A 1 91 ? -13.026 -20.185 -4.862 1.00 37.31 91 GLU A N 1
ATOM 701 C CA . GLU A 1 91 ? -12.751 -21.604 -5.134 1.00 37.31 91 GLU A CA 1
ATOM 702 C C . GLU A 1 91 ? -13.927 -22.265 -5.862 1.00 37.31 91 GLU A C 1
ATOM 704 O O . GLU A 1 91 ? -15.096 -21.945 -5.529 1.00 37.31 91 GLU A O 1
#

Radius of gyration: 17.98 Å; chains: 1; bounding box: 50×28×46 Å

Secondary structure (DSSP, 8-state):
----TTHHHHHHHHHHHHHHHHHHHHTHHHHHHHHHHHHHHHTTT--TTSHHHHTTHHHHHHHHHHHHTT--S--SSTTSHHHHHSSPPP-

Foldseek 3Di:
DDDDPCPVVCCVVVVVVQLVVCCVVPNVVSVVVVLVVQVVCVVVVRDCNLVCVVVPLVVVLVVVCVVVVNPDPDRDPPPDPSNVPVDPDDD

pLDDT: mean 96.16, std 9.15, range [37.31, 98.88]